Protein AF-A0A7W9L581-F1 (afdb_monomer)

Radius of gyration: 14.39 Å; Cα contacts (8 Å, |Δi|>4): 176; chains: 1; bounding box: 37×29×39 Å

InterPro domains:
  IPR046032 Protein of unknown function DUF5990 [PF19452] (3-108)

Foldseek 3Di:
DDDDDDDDDPDDDDDDDDWDQDPVGDTHDDQWDDDPDDWIWGKDFDAVRSVNVPDPDGFIETETPVLADPVVSVVVVVVWDKDFAWDQADPVRHGDHDYTDTPDRIDTD

Sequence (109 aa):
MPVEPRIAAEGLISFDAPVTLSEDGRLTGPFVRREGATRRFVYIAIGTSAGQHASEWSRRAKIDVHDIPADLLAQARQGEVLEVVLPGRAKDGSPACATVRPIRAWRAI

Secondary structure (DSSP, 8-state):
--SS-----SS--------EE-TTS-EESTTEEEETTTEEEEEEEEEGGGT-TT-S-EEEEEEEGGGS-HHHHHHHHTTPPEE----SB-TTSSBP-EEPPPSS--EE-

Organism: Brevundimonas vesicularis (NCBI:txid41276)

Structure (mmCIF, N/CA/C/O backbone):
data_AF-A0A7W9L581-F1
#
_entry.id   AF-A0A7W9L581-F1
#
loop_
_atom_site.group_PDB
_atom_site.id
_atom_site.type_symbol
_atom_site.label_atom_id
_atom_site.label_alt_id
_atom_site.label_comp_id
_atom_site.label_asym_id
_atom_site.label_entity_id
_atom_site.label_seq_id
_atom_site.pdbx_PDB_ins_code
_atom_site.Cartn_x
_atom_site.Cartn_y
_atom_site.Cartn_z
_atom_site.occupancy
_atom_site.B_iso_or_equiv
_atom_site.auth_seq_id
_atom_site.auth_comp_id
_atom_site.auth_asym_id
_atom_site.auth_atom_id
_atom_site.pdbx_PDB_model_num
ATOM 1 N N . MET A 1 1 ? 15.493 -0.725 4.581 1.00 59.66 1 MET A N 1
ATOM 2 C CA . MET A 1 1 ? 15.295 -1.975 3.820 1.00 59.66 1 MET A CA 1
ATOM 3 C C . MET A 1 1 ? 13.815 -2.109 3.494 1.00 59.66 1 MET A C 1
ATOM 5 O O . MET A 1 1 ? 13.012 -1.705 4.333 1.00 59.66 1 MET A O 1
ATOM 9 N N . PRO A 1 2 ? 13.453 -2.580 2.293 1.00 71.56 2 PRO A N 1
ATOM 10 C CA . PRO A 1 2 ? 12.073 -2.926 1.973 1.00 71.56 2 PRO A CA 1
ATOM 11 C C . PRO A 1 2 ? 11.613 -4.063 2.887 1.00 71.56 2 PRO A C 1
ATOM 13 O O . PRO A 1 2 ? 12.384 -4.974 3.187 1.00 71.56 2 PRO A O 1
ATOM 16 N N . VAL A 1 3 ? 10.377 -3.966 3.361 1.00 77.94 3 VAL A N 1
ATOM 17 C CA . VAL A 1 3 ? 9.740 -5.022 4.146 1.00 77.94 3 VAL A CA 1
ATOM 18 C C . VAL A 1 3 ? 9.101 -5.969 3.136 1.00 77.94 3 VAL A C 1
ATOM 20 O O . VAL A 1 3 ? 8.353 -5.507 2.280 1.00 77.94 3 VAL A O 1
ATOM 23 N N . GLU A 1 4 ? 9.463 -7.251 3.191 1.00 83.75 4 GLU A N 1
ATOM 24 C CA . GLU A 1 4 ? 8.887 -8.318 2.355 1.00 83.75 4 GLU A CA 1
ATOM 25 C C . GLU A 1 4 ? 8.953 -8.075 0.829 1.00 83.75 4 GLU A C 1
ATOM 27 O O . GLU A 1 4 ? 7.926 -7.917 0.166 1.00 83.75 4 GLU A O 1
ATOM 32 N N . PRO A 1 5 ? 10.157 -8.063 0.221 1.00 87.62 5 PRO A N 1
ATOM 33 C CA . PRO A 1 5 ? 10.274 -7.942 -1.227 1.00 87.62 5 PRO A CA 1
ATOM 34 C C . PRO A 1 5 ? 9.621 -9.135 -1.945 1.00 87.62 5 PRO A C 1
ATOM 36 O O . PRO A 1 5 ? 9.748 -10.293 -1.539 1.00 87.62 5 PRO A O 1
ATOM 39 N N . ARG A 1 6 ? 8.947 -8.839 -3.056 1.00 91.00 6 ARG A N 1
ATOM 40 C CA . ARG A 1 6 ? 8.329 -9.810 -3.966 1.00 91.00 6 ARG A CA 1
ATOM 41 C C . ARG A 1 6 ? 8.713 -9.449 -5.402 1.00 91.00 6 ARG A C 1
ATOM 43 O O . ARG A 1 6 ? 8.847 -8.269 -5.724 1.00 91.00 6 ARG A O 1
ATOM 50 N N . ILE A 1 7 ? 8.876 -10.454 -6.260 1.00 88.62 7 ILE A N 1
ATOM 51 C CA . ILE A 1 7 ? 9.144 -10.276 -7.694 1.00 88.62 7 ILE A CA 1
ATOM 52 C C . ILE A 1 7 ? 7.874 -10.649 -8.456 1.00 88.62 7 ILE A C 1
ATOM 54 O O . ILE A 1 7 ? 7.332 -11.734 -8.257 1.00 88.62 7 ILE A O 1
ATOM 58 N N . ALA A 1 8 ? 7.390 -9.741 -9.303 1.00 84.12 8 ALA A N 1
ATOM 59 C CA . ALA A 1 8 ? 6.234 -10.003 -10.152 1.00 84.12 8 ALA A CA 1
ATOM 60 C C . ALA A 1 8 ? 6.600 -10.968 -11.293 1.00 84.12 8 ALA A C 1
ATOM 62 O O . ALA A 1 8 ? 7.673 -10.853 -11.885 1.00 84.12 8 ALA A O 1
ATOM 63 N N . ALA A 1 9 ? 5.684 -11.881 -11.613 1.00 82.62 9 ALA A N 1
ATOM 64 C CA . ALA A 1 9 ? 5.713 -12.715 -12.816 1.00 82.62 9 ALA A CA 1
ATOM 65 C C . ALA A 1 9 ? 4.575 -12.281 -13.768 1.00 82.62 9 ALA A C 1
ATOM 67 O O . ALA A 1 9 ? 4.073 -11.163 -13.659 1.00 82.62 9 ALA A O 1
ATOM 68 N N . GLU A 1 1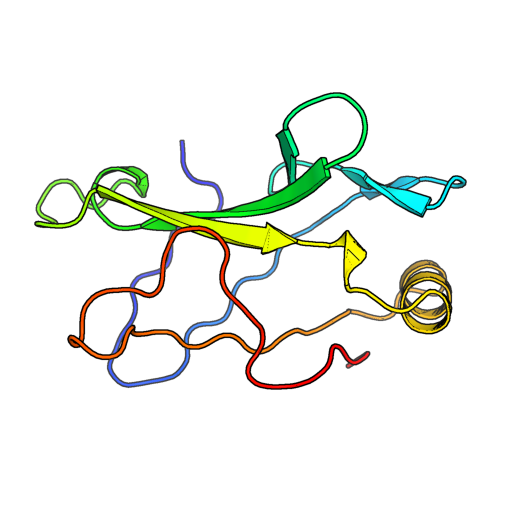0 ? 4.132 -13.151 -14.682 1.00 82.06 10 GLU A N 1
ATOM 69 C CA . GLU A 1 10 ? 2.985 -12.870 -15.572 1.00 82.06 10 GLU A CA 1
ATOM 70 C C . GLU A 1 10 ? 1.627 -12.820 -14.836 1.00 82.06 10 GLU A C 1
ATOM 72 O O . GLU A 1 10 ? 0.636 -12.341 -15.382 1.00 82.06 10 GLU A O 1
ATOM 77 N N . GLY A 1 11 ? 1.568 -13.314 -13.594 1.00 84.81 11 GLY A N 1
ATOM 78 C CA . GLY A 1 11 ? 0.355 -13.372 -12.774 1.00 84.81 11 GLY A CA 1
ATOM 79 C C . GLY A 1 11 ? 0.180 -12.209 -11.793 1.00 84.81 11 GLY A C 1
ATOM 80 O O . GLY A 1 11 ? 0.993 -11.287 -11.709 1.00 84.81 11 GLY A O 1
ATOM 81 N N . LEU A 1 12 ? -0.899 -12.282 -11.008 1.00 87.50 12 LEU A N 1
ATOM 82 C CA . LEU A 1 12 ? -1.132 -11.365 -9.892 1.00 87.50 12 LEU A CA 1
ATOM 83 C C . LEU A 1 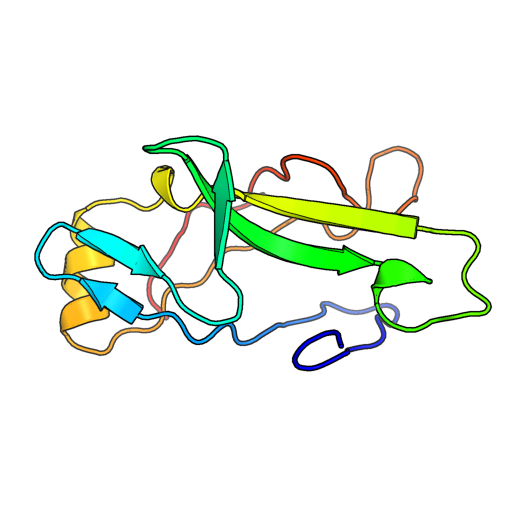12 ? -0.050 -11.527 -8.819 1.00 87.50 12 LEU A C 1
ATOM 85 O O . LEU A 1 12 ? 0.431 -12.628 -8.554 1.00 87.50 12 LEU A O 1
ATOM 89 N N . ILE A 1 13 ? 0.289 -10.412 -8.180 1.00 91.19 13 ILE A N 1
ATOM 90 C CA . ILE A 1 13 ? 1.171 -10.355 -7.020 1.00 91.19 13 ILE A CA 1
ATOM 91 C C . ILE A 1 13 ? 0.364 -9.847 -5.827 1.00 91.19 13 ILE A C 1
ATOM 93 O O . ILE A 1 13 ? -0.353 -8.852 -5.944 1.00 91.19 13 ILE A O 1
ATOM 97 N N . SER A 1 14 ? 0.493 -10.530 -4.694 1.00 90.81 14 SER A N 1
ATOM 98 C CA . SER A 1 14 ? -0.177 -10.166 -3.446 1.00 90.81 14 SER A CA 1
ATOM 99 C C . SER A 1 14 ? 0.850 -9.794 -2.386 1.00 90.81 14 SER A C 1
ATOM 101 O O . SER A 1 14 ? 1.949 -10.356 -2.335 1.00 90.81 14 SER A O 1
ATOM 103 N N . PHE A 1 15 ? 0.474 -8.840 -1.543 1.00 91.94 15 PHE A N 1
ATOM 104 C CA . PHE A 1 15 ? 1.267 -8.380 -0.414 1.00 91.94 15 PHE A CA 1
ATOM 105 C C . PHE A 1 15 ? 0.386 -8.395 0.823 1.00 91.94 15 PHE A C 1
ATOM 107 O O . PHE A 1 15 ? -0.683 -7.785 0.811 1.00 91.94 15 PHE A O 1
ATOM 114 N N . ASP A 1 16 ? 0.881 -9.014 1.887 1.00 92.38 16 ASP A N 1
ATOM 115 C CA . ASP A 1 16 ? 0.313 -8.819 3.208 1.00 92.38 16 ASP A CA 1
ATOM 116 C C . ASP A 1 16 ? 0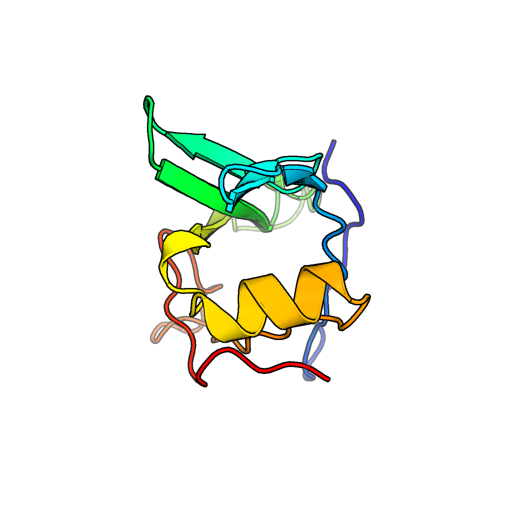.968 -7.577 3.805 1.00 92.38 16 ASP A C 1
ATOM 118 O O . ASP A 1 16 ? 2.191 -7.437 3.827 1.00 92.38 16 ASP A O 1
ATOM 122 N N . ALA A 1 17 ? 0.149 -6.633 4.255 1.00 93.19 17 ALA A N 1
ATOM 123 C CA . ALA A 1 17 ? 0.624 -5.401 4.865 1.00 93.19 17 ALA A CA 1
ATOM 124 C C . ALA A 1 17 ? 0.055 -5.281 6.282 1.00 93.19 17 ALA A C 1
ATOM 126 O O . ALA A 1 17 ? -0.940 -4.583 6.477 1.00 93.19 17 ALA A O 1
ATOM 127 N N . PRO A 1 18 ? 0.670 -5.938 7.283 1.00 92.75 18 PRO A N 1
ATOM 128 C CA . PRO A 1 18 ? 0.319 -5.733 8.679 1.00 92.75 18 PRO A CA 1
ATOM 129 C C . PRO A 1 18 ? 0.321 -4.247 9.057 1.00 92.75 18 PRO A C 1
ATOM 131 O O . PRO A 1 18 ? 1.329 -3.540 8.928 1.00 92.75 18 PRO A O 1
ATOM 134 N N . VAL A 1 19 ? -0.821 -3.775 9.552 1.00 93.31 19 VAL A N 1
ATOM 135 C CA . VAL A 1 19 ? -1.019 -2.407 10.035 1.00 93.31 19 VAL A CA 1
ATOM 136 C C . VAL A 1 19 ? -1.565 -2.420 11.454 1.00 93.31 19 VAL A C 1
ATOM 138 O O . VAL A 1 19 ? -2.202 -3.371 11.894 1.00 93.31 19 VAL A O 1
ATOM 141 N N . THR A 1 20 ? -1.340 -1.327 12.169 1.00 95.25 20 THR A N 1
ATOM 142 C CA . THR A 1 20 ? -1.980 -1.062 13.455 1.00 95.25 20 THR A CA 1
ATOM 143 C C . THR A 1 20 ? -3.098 -0.056 13.239 1.00 95.25 20 THR A C 1
ATOM 145 O O . THR A 1 20 ? -2.835 1.053 12.769 1.00 95.25 20 THR A O 1
ATOM 148 N N . LEU A 1 21 ? -4.323 -0.433 13.599 1.00 95.50 21 LEU A N 1
ATOM 149 C CA . LEU A 1 21 ? -5.493 0.440 13.615 1.00 95.50 21 LEU A CA 1
ATOM 150 C C . LEU A 1 21 ? -5.721 0.948 15.043 1.00 95.50 21 LEU A C 1
ATOM 152 O O . LEU A 1 21 ? -6.028 0.162 15.935 1.00 95.50 21 LEU A O 1
ATOM 156 N N . SER A 1 22 ? -5.552 2.250 15.272 1.00 92.69 22 SER A N 1
ATOM 157 C CA . SER A 1 22 ? -5.814 2.861 16.580 1.00 92.69 22 SER A CA 1
ATOM 158 C C . SER A 1 22 ? -7.311 3.051 16.846 1.00 92.69 22 SER A C 1
ATOM 160 O O . SER A 1 22 ? -8.150 2.993 15.940 1.00 92.69 22 SER A O 1
ATOM 162 N N . GLU A 1 23 ? -7.664 3.310 18.106 1.00 89.50 23 GLU A N 1
ATOM 163 C CA . GLU A 1 23 ? -9.048 3.573 18.525 1.00 89.50 23 GLU A CA 1
ATOM 164 C C . GLU A 1 23 ? -9.679 4.736 17.746 1.00 89.50 23 GLU A C 1
ATOM 166 O O . GLU A 1 23 ? -10.810 4.622 17.284 1.00 89.50 23 GLU A O 1
ATOM 171 N N . ASP A 1 24 ? -8.908 5.793 17.470 1.00 89.06 24 ASP A N 1
ATOM 172 C CA . ASP A 1 24 ? -9.329 6.958 16.678 1.00 89.06 24 ASP A CA 1
ATOM 173 C C . ASP A 1 24 ? -9.356 6.719 15.151 1.00 89.06 24 ASP A C 1
ATOM 175 O O . ASP A 1 24 ? -9.566 7.649 14.374 1.00 89.06 24 ASP A O 1
ATOM 179 N N . GLY A 1 25 ? -9.151 5.478 14.697 1.00 88.94 25 GLY A N 1
ATOM 180 C CA . GLY A 1 25 ? -9.287 5.083 13.292 1.00 88.94 25 GLY A CA 1
ATOM 181 C C . GLY A 1 25 ? -8.052 5.318 12.428 1.00 88.94 25 GLY A C 1
ATOM 182 O O . GLY A 1 25 ? -8.106 5.116 11.216 1.00 88.94 25 GLY A O 1
ATOM 183 N N . ARG A 1 26 ? -6.917 5.721 13.008 1.00 93.50 26 ARG A N 1
ATOM 184 C CA . ARG A 1 26 ? -5.688 5.920 12.235 1.00 93.50 26 ARG A CA 1
ATOM 185 C C . ARG A 1 26 ? -4.958 4.603 11.997 1.00 93.50 26 ARG A C 1
ATOM 187 O O . ARG A 1 26 ? -4.652 3.858 12.924 1.00 93.50 26 ARG A O 1
ATOM 194 N N . LEU A 1 27 ? -4.560 4.385 10.747 1.00 95.69 27 LEU A N 1
ATOM 195 C CA . LEU A 1 27 ? -3.663 3.294 10.387 1.00 95.69 27 LEU A CA 1
ATOM 196 C C . LEU A 1 27 ? -2.202 3.736 10.539 1.00 95.69 27 LEU A C 1
ATOM 198 O O . LEU A 1 27 ? -1.802 4.825 10.109 1.00 95.69 27 LEU A O 1
ATOM 202 N N . THR A 1 28 ? -1.397 2.875 11.151 1.00 95.00 28 THR A N 1
ATOM 203 C CA . THR A 1 28 ? 0.052 3.025 11.339 1.00 95.00 28 THR A CA 1
ATOM 204 C C . THR A 1 28 ? 0.751 1.676 11.142 1.00 95.00 28 THR A C 1
ATOM 206 O O . THR A 1 28 ? 0.112 0.693 10.779 1.00 95.00 28 THR A O 1
ATOM 209 N N . GLY A 1 29 ? 2.069 1.625 11.330 1.00 93.19 29 GLY A N 1
ATOM 210 C CA . GLY A 1 29 ? 2.849 0.393 11.215 1.00 93.19 29 GLY A CA 1
ATOM 211 C C . GLY A 1 29 ? 3.908 0.446 10.111 1.00 93.19 29 GLY A C 1
ATOM 212 O O . GLY A 1 29 ? 4.113 1.492 9.485 1.00 93.19 29 GLY A O 1
ATOM 213 N N . PRO A 1 30 ? 4.613 -0.671 9.873 1.00 91.75 30 PRO A N 1
ATOM 214 C CA . PRO A 1 30 ? 5.827 -0.693 9.056 1.00 91.75 30 PRO A CA 1
ATOM 215 C C . PRO A 1 30 ? 5.583 -0.362 7.577 1.00 91.75 30 PRO A C 1
ATOM 217 O O . PRO A 1 30 ? 6.451 0.244 6.938 1.00 91.75 30 PRO A O 1
ATOM 220 N N . PHE A 1 31 ? 4.397 -0.678 7.051 1.00 93.75 31 PHE A N 1
ATOM 221 C CA . PHE A 1 31 ? 4.003 -0.412 5.662 1.00 93.75 31 PHE A CA 1
ATOM 222 C C . PHE A 1 31 ? 3.347 0.958 5.462 1.00 93.75 31 PHE A C 1
ATOM 224 O O . PHE A 1 31 ? 3.235 1.431 4.330 1.00 93.75 31 PHE A O 1
ATOM 231 N N . VAL A 1 32 ? 2.942 1.627 6.544 1.00 95.62 32 VAL A N 1
ATOM 232 C CA . VAL A 1 32 ? 2.248 2.914 6.468 1.00 95.62 32 VAL A CA 1
ATOM 233 C C . VAL A 1 32 ? 3.258 4.057 6.498 1.00 95.62 32 VAL A C 1
ATOM 235 O O . VAL A 1 32 ? 4.195 4.094 7.300 1.00 95.62 32 VAL A O 1
ATOM 238 N N . ARG A 1 33 ? 3.077 5.032 5.610 1.00 95.69 33 ARG A N 1
ATOM 239 C CA . ARG A 1 33 ? 3.805 6.305 5.617 1.00 95.69 33 ARG A CA 1
ATOM 240 C C . ARG A 1 33 ? 2.841 7.465 5.816 1.00 95.69 33 ARG A C 1
ATOM 242 O O . ARG A 1 33 ? 1.629 7.329 5.663 1.00 95.69 33 ARG A O 1
ATOM 249 N N . ARG A 1 34 ? 3.404 8.611 6.202 1.00 96.25 34 ARG A N 1
ATOM 250 C CA . ARG A 1 34 ? 2.675 9.861 6.432 1.00 96.25 34 ARG A CA 1
ATOM 251 C C . ARG A 1 34 ? 3.170 10.957 5.498 1.00 96.25 34 ARG A C 1
ATOM 253 O O . ARG A 1 34 ? 4.371 11.065 5.266 1.00 96.25 34 ARG A O 1
ATOM 260 N N . GLU A 1 35 ? 2.250 11.792 5.036 1.00 95.31 35 GLU A N 1
ATOM 261 C CA . GLU A 1 35 ? 2.544 13.108 4.459 1.00 95.31 35 GLU A CA 1
ATOM 262 C C . GLU A 1 35 ? 1.736 14.146 5.241 1.00 95.31 35 GLU A C 1
ATOM 264 O O . GLU A 1 35 ? 0.509 14.091 5.287 1.00 95.31 35 GLU A O 1
ATOM 269 N N . GLY A 1 36 ? 2.427 15.066 5.916 1.00 94.62 36 GLY A N 1
ATOM 270 C CA . GLY A 1 36 ? 1.783 16.008 6.830 1.00 94.62 36 GLY A CA 1
ATOM 271 C C . GLY A 1 36 ? 1.103 15.333 8.031 1.00 94.62 36 GLY A C 1
ATOM 272 O O . GLY A 1 36 ? 1.439 14.213 8.431 1.00 94.62 36 GLY A O 1
ATOM 273 N N . ALA A 1 37 ? 0.150 16.045 8.636 1.00 92.12 37 ALA A N 1
ATOM 274 C CA . ALA A 1 37 ? -0.519 15.609 9.861 1.00 92.12 37 ALA A CA 1
ATOM 275 C C . ALA A 1 37 ? -1.525 14.468 9.621 1.00 92.12 37 ALA A C 1
ATOM 277 O O . ALA A 1 37 ? -1.576 13.517 10.407 1.00 92.12 37 ALA A O 1
ATOM 278 N N . THR A 1 38 ? -2.270 14.507 8.512 1.00 92.81 38 THR A N 1
ATOM 279 C CA . THR A 1 38 ? -3.460 13.666 8.280 1.00 92.81 38 THR A CA 1
ATOM 280 C C . THR A 1 38 ? -3.238 12.541 7.272 1.00 92.81 38 THR A C 1
ATOM 282 O O . THR A 1 38 ? -3.620 11.403 7.539 1.00 92.81 38 THR A O 1
ATOM 285 N N . ARG A 1 39 ? -2.567 12.798 6.142 1.00 96.62 39 ARG A N 1
ATOM 286 C CA . ARG A 1 39 ? -2.465 11.810 5.060 1.00 96.62 39 ARG A CA 1
ATOM 287 C C . ARG A 1 39 ? -1.667 10.587 5.503 1.00 96.62 39 ARG A C 1
ATOM 289 O O . ARG A 1 39 ? -0.568 10.713 6.052 1.00 96.62 39 ARG A O 1
ATOM 296 N N . ARG A 1 40 ? -2.233 9.405 5.268 1.00 97.50 40 ARG A N 1
ATOM 297 C CA . ARG A 1 40 ? -1.636 8.093 5.529 1.00 97.50 40 ARG A CA 1
ATOM 298 C C . ARG A 1 40 ? -1.871 7.214 4.320 1.00 97.50 40 ARG A C 1
ATOM 300 O O . ARG A 1 40 ? -2.916 7.311 3.684 1.00 97.50 40 ARG A O 1
ATOM 307 N N . PHE A 1 41 ? -0.886 6.392 4.009 1.00 97.44 41 PHE A N 1
ATOM 308 C CA . PHE A 1 41 ? -0.944 5.505 2.862 1.00 97.44 41 PHE A CA 1
ATOM 309 C C . PHE A 1 41 ? -0.022 4.314 3.065 1.00 97.44 41 PHE A C 1
ATOM 311 O O . PHE A 1 41 ? 1.040 4.444 3.683 1.00 97.44 41 PHE A O 1
ATOM 318 N N . VAL A 1 42 ? -0.416 3.172 2.511 1.00 96.19 42 VAL A N 1
ATOM 319 C CA . VAL A 1 42 ? 0.490 2.036 2.342 1.00 96.19 42 VAL A CA 1
ATOM 320 C C . VAL A 1 42 ? 1.504 2.402 1.260 1.00 96.19 42 VAL A C 1
ATOM 322 O O . VAL A 1 42 ? 1.148 2.955 0.215 1.00 96.19 42 VAL A O 1
ATOM 325 N N . TYR A 1 43 ? 2.781 2.155 1.544 1.00 95.12 43 TYR A N 1
ATOM 326 C CA . TYR A 1 43 ? 3.904 2.495 0.678 1.00 95.12 43 TYR A CA 1
ATOM 327 C C . TYR A 1 43 ? 4.537 1.225 0.115 1.00 95.12 43 TYR A C 1
ATOM 329 O O . TYR A 1 43 ? 5.140 0.456 0.861 1.00 95.12 43 TYR A O 1
ATOM 337 N N . ILE A 1 44 ? 4.485 1.056 -1.205 1.00 94.62 44 ILE A N 1
ATOM 338 C CA . ILE A 1 44 ? 5.160 -0.040 -1.910 1.00 94.62 44 ILE A CA 1
ATOM 339 C C . ILE A 1 44 ? 6.303 0.554 -2.732 1.00 94.62 44 ILE A C 1
ATOM 341 O O . ILE A 1 44 ? 6.082 1.380 -3.620 1.00 94.62 44 ILE A O 1
ATOM 345 N N . ALA A 1 45 ? 7.536 0.159 -2.420 1.00 95.50 45 ALA A N 1
ATOM 346 C CA . ALA A 1 45 ? 8.703 0.504 -3.226 1.00 95.50 45 ALA A CA 1
ATOM 347 C C . ALA A 1 45 ? 8.779 -0.402 -4.463 1.00 95.50 45 ALA A C 1
ATOM 349 O O . ALA A 1 45 ? 8.392 -1.565 -4.397 1.00 95.50 45 ALA A O 1
ATOM 350 N N . ILE A 1 46 ? 9.299 0.114 -5.580 1.00 95.06 46 ILE A N 1
ATOM 351 C CA . ILE A 1 46 ? 9.396 -0.618 -6.851 1.00 95.06 46 ILE A CA 1
ATOM 352 C C . ILE A 1 46 ? 10.794 -0.433 -7.454 1.00 95.06 46 ILE A C 1
ATOM 354 O O . ILE A 1 46 ? 11.330 0.682 -7.469 1.00 95.06 46 ILE A O 1
ATOM 358 N N . GLY A 1 47 ? 11.356 -1.525 -7.980 1.00 95.44 47 GLY A N 1
ATOM 359 C CA . GLY A 1 47 ? 12.647 -1.549 -8.667 1.00 95.44 47 GLY A CA 1
ATOM 360 C C . GLY A 1 47 ? 13.823 -1.354 -7.710 1.00 95.44 47 GLY A C 1
ATOM 361 O O . GLY A 1 47 ? 13.890 -2.003 -6.665 1.00 95.44 47 GLY A O 1
ATOM 362 N N . THR A 1 48 ? 14.748 -0.448 -8.023 1.00 95.88 48 THR A N 1
ATOM 363 C CA . THR A 1 48 ? 15.955 -0.212 -7.206 1.00 95.88 48 THR A CA 1
ATOM 364 C C . THR A 1 48 ? 15.623 0.204 -5.772 1.00 95.88 48 THR A C 1
ATOM 366 O O . THR A 1 48 ? 16.251 -0.272 -4.829 1.00 95.88 48 THR A O 1
ATOM 369 N N . SER A 1 49 ? 14.562 0.999 -5.581 1.00 92.94 49 SER A N 1
ATOM 370 C CA . SER A 1 49 ? 14.040 1.371 -4.255 1.00 92.94 49 SER A CA 1
ATOM 371 C C . SER A 1 49 ? 13.507 0.172 -3.450 1.00 92.94 49 SER A C 1
ATOM 373 O O . SER A 1 49 ? 13.404 0.252 -2.226 1.00 92.94 49 SER A O 1
ATOM 375 N N . ALA A 1 50 ? 13.171 -0.933 -4.121 1.00 93.69 50 ALA A N 1
ATOM 376 C CA . ALA A 1 50 ? 12.768 -2.206 -3.522 1.00 93.69 50 ALA A CA 1
ATOM 377 C C . ALA A 1 50 ? 13.928 -3.213 -3.399 1.00 93.69 50 ALA A C 1
ATOM 379 O O . ALA A 1 50 ? 13.697 -4.372 -3.068 1.00 93.69 50 ALA A O 1
ATOM 380 N N . GLY A 1 51 ? 15.172 -2.795 -3.657 1.00 92.75 51 GLY A N 1
ATOM 381 C CA . GLY A 1 51 ? 16.353 -3.663 -3.611 1.00 92.75 51 GLY A CA 1
ATOM 382 C C . GLY A 1 51 ? 16.647 -4.412 -4.915 1.00 92.75 51 GLY A C 1
ATOM 383 O O . GLY A 1 51 ? 17.632 -5.141 -4.985 1.00 92.75 51 GLY A O 1
ATOM 384 N N . GLN A 1 52 ? 15.858 -4.216 -5.979 1.00 93.25 52 GLN A N 1
ATOM 385 C CA . GLN A 1 52 ? 16.166 -4.762 -7.304 1.00 93.25 52 GLN A CA 1
ATOM 386 C C . GLN A 1 52 ? 17.170 -3.845 -8.018 1.00 93.25 52 GLN A C 1
ATOM 388 O O . GLN A 1 52 ? 16.802 -3.049 -8.878 1.00 93.25 52 GLN A O 1
ATOM 393 N N . HIS A 1 53 ? 18.446 -3.926 -7.637 1.00 92.44 53 HIS A N 1
ATOM 394 C CA . HIS A 1 53 ? 19.490 -2.988 -8.076 1.00 92.44 53 HIS A CA 1
ATOM 395 C C . HIS A 1 53 ? 19.692 -2.901 -9.597 1.00 92.44 53 HIS A C 1
ATOM 397 O O . HIS A 1 53 ? 20.072 -1.845 -10.088 1.00 92.44 53 HIS A O 1
ATOM 403 N N . ALA A 1 54 ? 19.405 -3.974 -10.339 1.00 94.50 54 ALA A N 1
ATOM 404 C CA . ALA A 1 54 ? 19.494 -3.998 -11.802 1.00 94.50 54 ALA A CA 1
ATOM 405 C C . ALA A 1 54 ? 18.238 -3.452 -12.514 1.00 94.50 54 ALA A C 1
ATOM 407 O O . ALA A 1 54 ? 18.175 -3.464 -13.739 1.00 94.50 54 ALA A O 1
ATOM 408 N N . SER A 1 55 ? 17.212 -3.027 -11.770 1.00 94.31 55 SER A N 1
ATOM 409 C CA . SER A 1 55 ? 15.983 -2.495 -12.358 1.00 94.31 55 SER A CA 1
ATOM 410 C C . SER A 1 55 ? 16.225 -1.127 -12.991 1.00 94.31 55 SER A C 1
ATOM 412 O O . SER A 1 55 ? 16.832 -0.249 -12.384 1.00 94.31 55 SER A O 1
ATOM 414 N N . GLU A 1 56 ? 15.651 -0.909 -14.169 1.00 95.62 56 GLU A N 1
ATOM 415 C CA . GLU A 1 56 ? 15.544 0.422 -14.777 1.00 95.62 56 GLU A CA 1
ATOM 416 C C . GLU A 1 56 ? 14.578 1.350 -14.012 1.00 95.62 56 GLU A C 1
ATOM 418 O O . GLU A 1 56 ? 14.566 2.565 -14.217 1.00 95.62 56 GLU A O 1
ATOM 423 N N . TRP A 1 57 ? 13.763 0.803 -13.102 1.00 95.56 57 TRP A N 1
ATOM 424 C CA . TRP A 1 57 ? 12.781 1.568 -12.346 1.00 95.56 57 TRP A CA 1
ATOM 425 C C . TRP A 1 57 ? 13.283 1.922 -10.945 1.00 95.56 57 TRP A C 1
ATOM 427 O O . TRP A 1 57 ? 13.849 1.107 -10.220 1.00 95.56 57 TRP A O 1
ATOM 437 N N . SER A 1 58 ? 12.985 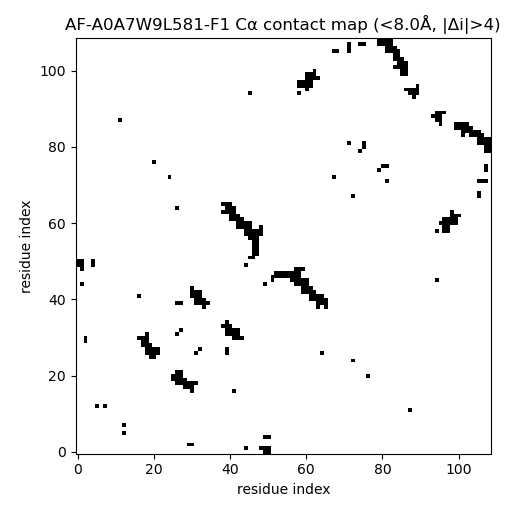3.147 -10.517 1.00 95.81 58 SER A N 1
ATOM 438 C CA . SER A 1 58 ? 13.030 3.565 -9.113 1.00 95.81 58 SER A CA 1
ATOM 439 C C . SER A 1 58 ? 11.741 4.310 -8.797 1.00 95.81 58 SER A C 1
ATOM 441 O O . SER A 1 58 ? 11.621 5.516 -9.009 1.00 95.81 58 SER A O 1
ATOM 443 N N . ARG A 1 59 ? 10.709 3.559 -8.402 1.00 95.69 59 ARG A N 1
ATOM 444 C CA . ARG A 1 59 ? 9.335 4.065 -8.279 1.00 95.69 59 ARG A CA 1
ATOM 445 C C . ARG A 1 59 ? 8.712 3.673 -6.942 1.00 95.69 59 ARG A C 1
ATOM 447 O O . ARG A 1 59 ? 9.289 2.935 -6.145 1.00 95.69 59 ARG A O 1
ATOM 454 N N . ARG A 1 60 ? 7.522 4.215 -6.688 1.00 95.94 60 ARG A N 1
ATOM 455 C CA . ARG A 1 60 ? 6.730 3.965 -5.481 1.00 95.94 60 ARG A CA 1
ATOM 456 C C . ARG A 1 60 ? 5.243 4.048 -5.777 1.00 95.94 60 ARG A C 1
ATOM 458 O O . ARG A 1 60 ? 4.829 4.987 -6.459 1.00 95.94 60 ARG A O 1
ATOM 465 N N . ALA A 1 61 ? 4.469 3.121 -5.234 1.00 96.25 61 ALA A N 1
ATOM 466 C CA . ALA A 1 61 ? 3.017 3.196 -5.183 1.00 96.25 61 ALA A CA 1
ATOM 467 C C . ALA A 1 61 ? 2.573 3.621 -3.776 1.00 96.25 61 ALA A C 1
ATOM 469 O O . ALA A 1 61 ? 3.092 3.134 -2.769 1.00 96.25 61 ALA A O 1
ATOM 470 N N . LYS A 1 62 ? 1.631 4.560 -3.727 1.00 97.06 62 LYS A N 1
ATOM 471 C CA . LYS A 1 62 ? 0.970 5.063 -2.526 1.00 97.06 62 LYS A CA 1
ATOM 472 C C . LYS A 1 62 ? -0.501 4.684 -2.614 1.00 97.06 62 LYS A C 1
ATOM 474 O O . LYS A 1 62 ? -1.180 5.102 -3.552 1.00 97.06 62 LYS A O 1
ATOM 479 N N . ILE A 1 63 ? -0.967 3.907 -1.648 1.00 96.62 63 ILE A N 1
ATOM 480 C CA . ILE A 1 63 ? -2.362 3.493 -1.543 1.00 96.62 63 ILE A CA 1
ATOM 481 C C . ILE A 1 63 ? -2.948 4.257 -0.367 1.00 96.62 63 ILE A C 1
ATOM 483 O O . ILE A 1 63 ? -2.607 3.973 0.783 1.00 96.62 63 ILE A O 1
ATOM 487 N N . ASP A 1 64 ? -3.766 5.267 -0.650 1.00 96.12 64 ASP A N 1
ATOM 488 C CA . ASP A 1 64 ? -4.392 6.068 0.396 1.00 96.12 64 ASP A CA 1
ATOM 489 C C . ASP A 1 64 ? -5.396 5.205 1.175 1.00 96.12 64 ASP A C 1
ATOM 491 O O . ASP A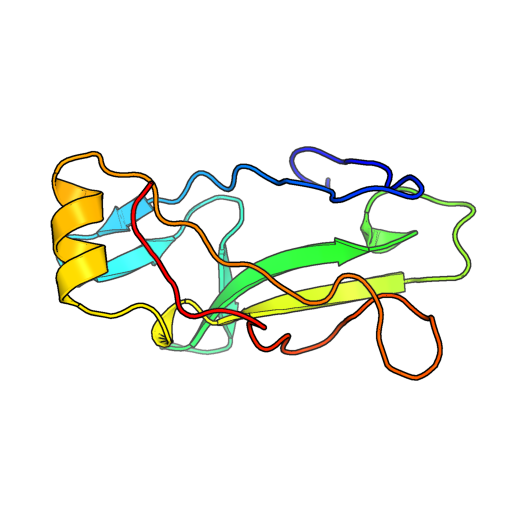 1 64 ? -6.332 4.640 0.616 1.00 96.12 64 ASP A O 1
ATOM 495 N N . VAL A 1 65 ? -5.185 5.097 2.488 1.00 95.75 65 VAL A N 1
ATOM 496 C CA . VAL A 1 65 ? -6.042 4.292 3.381 1.00 95.75 65 VAL A CA 1
ATOM 497 C C . VAL A 1 65 ? -7.280 5.053 3.853 1.00 95.75 65 VAL A C 1
ATOM 499 O O . VAL A 1 65 ? -8.149 4.493 4.507 1.00 95.75 65 VAL A O 1
ATOM 502 N N . HIS A 1 66 ? -7.360 6.340 3.517 1.00 94.12 66 HIS A N 1
ATOM 503 C CA . HIS A 1 66 ? -8.516 7.195 3.798 1.00 94.12 66 HIS A CA 1
ATOM 504 C C . HIS A 1 66 ? -9.720 6.865 2.910 1.00 94.12 66 HIS A C 1
ATOM 506 O O . HIS A 1 66 ? -10.831 7.268 3.229 1.00 94.12 66 HIS A O 1
ATOM 512 N N . ASP A 1 67 ? -9.502 6.107 1.833 1.00 91.44 67 AS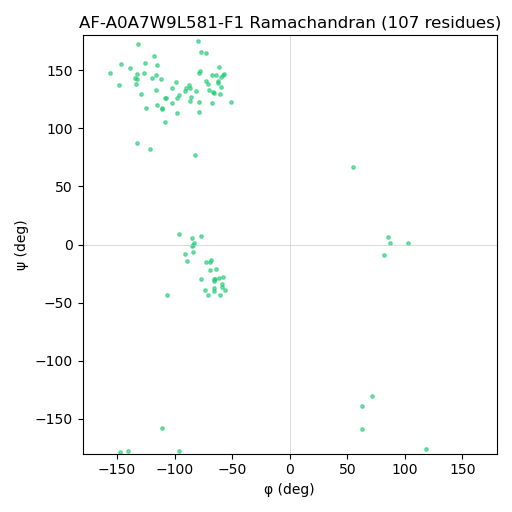P A N 1
ATOM 513 C CA . ASP A 1 67 ? -10.562 5.615 0.951 1.00 91.44 67 ASP A CA 1
ATOM 514 C C . ASP A 1 67 ? -11.219 4.323 1.503 1.00 91.44 67 ASP A C 1
ATOM 516 O O . ASP A 1 67 ? -12.100 3.764 0.851 1.00 91.44 67 ASP A O 1
ATOM 520 N N . ILE A 1 68 ? -10.792 3.824 2.678 1.00 95.75 68 ILE A N 1
ATOM 521 C CA . ILE A 1 68 ? -11.393 2.655 3.340 1.00 95.75 68 ILE A CA 1
ATOM 522 C C . ILE A 1 68 ? -12.694 3.081 4.046 1.00 95.75 68 ILE A C 1
ATOM 524 O O . ILE A 1 68 ? -12.655 3.947 4.925 1.00 95.75 68 ILE A O 1
ATOM 528 N N . PRO A 1 69 ? -13.8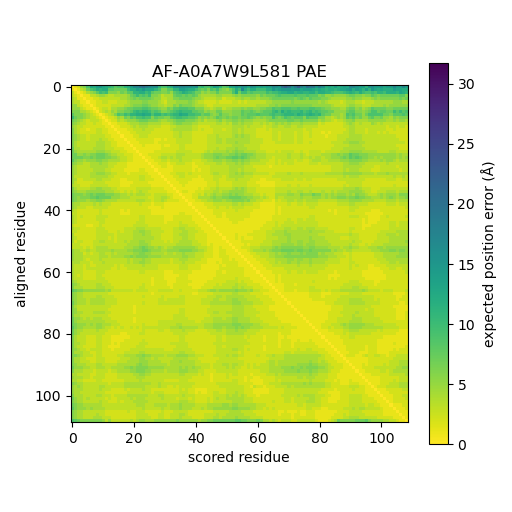40 2.460 3.718 1.00 95.06 69 PRO A N 1
ATOM 529 C CA . PRO A 1 69 ? -15.107 2.697 4.402 1.00 95.06 69 PRO A CA 1
ATOM 530 C C . PRO A 1 69 ? -15.062 2.412 5.915 1.00 95.06 69 PRO A C 1
ATOM 532 O O . PRO A 1 69 ? -14.378 1.500 6.383 1.00 95.06 69 PRO A O 1
ATOM 535 N N . ALA A 1 70 ? -15.815 3.186 6.702 1.00 94.56 70 ALA A N 1
ATOM 536 C CA . ALA A 1 70 ? -15.806 3.089 8.165 1.00 94.56 70 ALA A CA 1
ATOM 537 C C . ALA A 1 70 ? -16.354 1.750 8.700 1.00 94.56 70 ALA A C 1
ATOM 539 O O . ALA A 1 70 ? -15.889 1.265 9.731 1.00 94.56 70 ALA A O 1
ATOM 540 N N . ASP A 1 71 ? -17.308 1.142 7.999 1.00 96.12 71 ASP A N 1
ATOM 541 C CA . ASP A 1 71 ? -17.840 -0.195 8.280 1.00 96.12 71 ASP A CA 1
ATOM 542 C C . ASP A 1 71 ? -16.780 -1.285 8.069 1.00 96.12 71 ASP A C 1
ATOM 544 O O . ASP A 1 71 ? -16.639 -2.168 8.913 1.00 96.12 71 ASP A O 1
ATOM 548 N N . LEU A 1 72 ? -15.950 -1.168 7.028 1.00 97.12 72 LEU A N 1
ATOM 549 C CA . LEU A 1 72 ? -14.800 -2.057 6.840 1.00 97.12 72 LEU A CA 1
ATOM 550 C C . LEU A 1 72 ? -13.746 -1.872 7.940 1.00 97.12 72 LEU A C 1
ATOM 552 O O . LEU A 1 72 ? -13.184 -2.849 8.428 1.00 97.12 72 LEU A O 1
ATOM 556 N N . LEU A 1 73 ? -13.512 -0.644 8.414 1.00 96.31 73 LEU A N 1
ATOM 557 C CA . LEU A 1 73 ? -12.648 -0.421 9.583 1.00 96.31 73 LEU A CA 1
ATOM 558 C C . LEU A 1 73 ? -13.230 -1.023 10.872 1.00 96.31 73 LEU A C 1
ATOM 560 O O . LEU A 1 73 ? -12.469 -1.381 11.772 1.00 96.31 73 LEU A O 1
ATOM 564 N N . ALA A 1 74 ? -14.554 -1.119 11.001 1.00 95.44 74 ALA A N 1
ATOM 565 C CA . ALA A 1 74 ? -15.189 -1.807 12.122 1.00 95.44 74 ALA A CA 1
ATOM 566 C C . ALA A 1 74 ? -14.996 -3.329 12.024 1.00 95.44 74 ALA A C 1
ATOM 568 O O . ALA A 1 74 ? -14.621 -3.950 13.016 1.00 95.44 74 ALA A O 1
ATOM 569 N N . GLN A 1 75 ? -15.154 -3.907 10.831 1.00 96.50 75 GLN A N 1
ATOM 570 C CA . GLN A 1 75 ? -14.877 -5.324 10.564 1.00 96.50 75 GLN A CA 1
ATOM 571 C C . GLN A 1 75 ? -13.408 -5.678 10.826 1.00 96.50 75 GLN A C 1
ATOM 573 O O . GLN A 1 75 ? -13.117 -6.653 11.514 1.00 96.50 75 GLN A O 1
ATOM 578 N N . ALA A 1 76 ? -12.469 -4.830 10.399 1.00 95.81 76 ALA A N 1
ATOM 579 C CA . ALA A 1 76 ? -11.047 -5.031 10.674 1.00 95.81 76 ALA A CA 1
ATOM 580 C C . ALA A 1 76 ? -10.734 -5.097 12.180 1.00 95.81 76 ALA A C 1
ATOM 582 O O . ALA A 1 76 ? -9.876 -5.863 12.611 1.00 95.81 76 ALA A O 1
ATOM 583 N N . ARG A 1 77 ? -11.460 -4.337 13.016 1.00 94.75 77 ARG A N 1
ATOM 584 C CA . ARG A 1 77 ? -11.330 -4.426 14.484 1.00 94.75 77 ARG A CA 1
ATOM 585 C C . ARG A 1 77 ? -11.856 -5.737 15.060 1.00 94.75 77 ARG A C 1
ATOM 587 O O . ARG A 1 77 ? -11.449 -6.108 16.155 1.00 94.75 77 ARG A O 1
ATOM 594 N N . GLN A 1 78 ? -12.740 -6.424 14.344 1.00 95.25 78 GLN A N 1
ATOM 595 C CA . GLN A 1 78 ? -13.232 -7.754 14.703 1.00 95.25 78 GLN A CA 1
ATOM 596 C C . GLN A 1 78 ? -12.297 -8.875 14.222 1.00 95.25 78 GLN A C 1
ATOM 598 O O . GLN A 1 78 ? -12.544 -10.037 14.530 1.00 95.25 78 GLN A O 1
ATOM 603 N N . GLY A 1 79 ? -11.202 -8.530 13.533 1.00 93.69 79 GLY A N 1
ATOM 604 C CA . GLY A 1 79 ? -10.191 -9.473 13.056 1.00 93.69 79 GLY A CA 1
ATOM 605 C C . GLY A 1 79 ? -10.277 -9.795 11.564 1.00 93.69 79 GLY A C 1
ATOM 606 O O . GLY A 1 79 ? -9.456 -10.573 11.087 1.00 93.69 79 GLY A O 1
ATOM 607 N N . GLU A 1 80 ? -11.219 -9.193 10.832 1.00 96.81 80 GLU A N 1
ATOM 608 C CA . GLU A 1 80 ? -11.340 -9.372 9.381 1.00 96.81 80 GLU A CA 1
ATOM 609 C C . GLU A 1 80 ? -10.149 -8.756 8.634 1.00 96.81 80 GLU A C 1
ATOM 611 O O . GLU A 1 80 ? -9.615 -7.705 9.012 1.00 96.81 80 GLU A O 1
ATOM 616 N N . VAL A 1 81 ? -9.754 -9.381 7.525 1.00 96.94 81 VAL A N 1
ATOM 617 C CA . VAL A 1 81 ? -8.700 -8.856 6.652 1.00 96.94 81 VAL A CA 1
ATOM 618 C C . VAL A 1 81 ? -9.330 -7.980 5.580 1.00 96.94 81 VAL A C 1
ATOM 620 O O . VAL A 1 81 ? -10.289 -8.373 4.925 1.00 96.94 81 VAL A O 1
ATOM 623 N N . LEU A 1 82 ? -8.774 -6.785 5.368 1.00 97.38 82 LEU A N 1
ATOM 624 C CA . LEU A 1 82 ? -9.218 -5.894 4.298 1.00 97.38 82 LEU A CA 1
ATOM 625 C C . LEU A 1 82 ? -8.344 -6.056 3.057 1.00 97.38 82 LEU A C 1
ATOM 627 O O . LEU A 1 82 ? -7.122 -5.928 3.120 1.00 97.38 82 LEU A O 1
ATOM 631 N N . GLU A 1 83 ? -8.987 -6.258 1.913 1.00 97.31 83 GLU A N 1
ATOM 632 C CA . GLU A 1 83 ? -8.346 -6.400 0.612 1.00 97.31 83 GLU A CA 1
ATOM 633 C C . GLU A 1 83 ? -8.661 -5.202 -0.291 1.00 97.31 83 GLU A C 1
ATOM 635 O O . GLU A 1 83 ? -9.791 -4.703 -0.345 1.00 97.31 83 GLU A O 1
ATOM 640 N N . VAL A 1 84 ? -7.660 -4.787 -1.069 1.00 96.62 84 VAL A N 1
ATOM 641 C CA . VAL A 1 84 ? -7.821 -3.882 -2.207 1.00 96.62 84 VAL A CA 1
ATOM 642 C C . VAL A 1 84 ? -7.084 -4.423 -3.423 1.00 96.62 84 VAL A C 1
ATOM 644 O O . VAL A 1 84 ? -5.975 -4.943 -3.314 1.00 96.62 84 VAL A O 1
ATOM 647 N N . VAL A 1 85 ? -7.680 -4.253 -4.604 1.00 95.94 85 VAL A N 1
A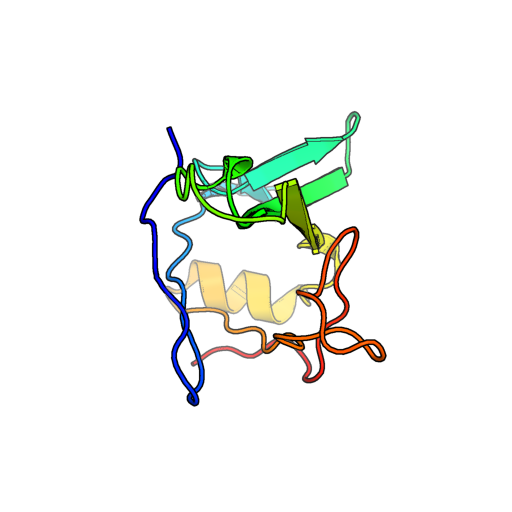TOM 648 C CA . VAL A 1 85 ? -7.061 -4.650 -5.873 1.00 95.94 85 VAL A CA 1
ATOM 649 C C . VAL A 1 85 ? -6.640 -3.408 -6.648 1.00 95.94 85 VAL A C 1
ATOM 651 O O . VAL A 1 85 ? -7.445 -2.511 -6.906 1.00 95.94 85 VAL A O 1
ATOM 654 N N . LEU A 1 86 ? -5.370 -3.371 -7.040 1.00 95.12 86 LEU A N 1
ATOM 655 C CA . LEU A 1 86 ? -4.725 -2.247 -7.715 1.00 95.12 86 LEU A CA 1
ATOM 656 C C . LEU A 1 86 ? -4.297 -2.661 -9.130 1.00 95.12 86 LEU A C 1
ATOM 658 O O . LEU A 1 86 ? -4.036 -3.841 -9.373 1.00 95.12 86 LEU A O 1
ATOM 662 N N . PRO A 1 87 ? -4.168 -1.713 -10.071 1.00 95.12 87 PRO A N 1
ATOM 663 C CA . PRO A 1 87 ? -3.501 -1.996 -11.331 1.00 95.12 87 PRO A CA 1
ATOM 664 C C . PRO A 1 87 ? -2.012 -2.273 -11.071 1.00 95.12 87 PRO A C 1
ATOM 666 O O . PRO A 1 87 ? -1.341 -1.492 -10.400 1.00 95.12 87 PRO A O 1
ATOM 669 N N . GLY A 1 88 ? -1.476 -3.364 -11.624 1.00 92.69 88 GLY A N 1
ATOM 670 C CA . GLY A 1 88 ? -0.039 -3.667 -11.530 1.00 92.69 88 GLY A CA 1
ATOM 671 C C . GLY A 1 88 ? 0.824 -2.829 -12.484 1.00 92.69 88 GLY A C 1
ATOM 672 O O . GLY A 1 88 ? 1.974 -2.511 -12.181 1.00 92.69 88 GLY A O 1
ATOM 673 N N . ARG A 1 89 ? 0.259 -2.430 -13.631 1.00 93.19 89 ARG A N 1
ATOM 674 C CA . ARG A 1 89 ? 0.931 -1.659 -14.688 1.00 93.19 89 ARG A CA 1
ATOM 675 C C . ARG A 1 89 ? 0.130 -0.400 -15.035 1.00 93.19 89 ARG A C 1
ATOM 677 O O . ARG A 1 89 ? -1.097 -0.392 -14.948 1.00 93.19 89 ARG A O 1
ATOM 684 N N . ALA A 1 90 ? 0.830 0.661 -15.418 1.00 93.00 90 ALA A N 1
ATOM 685 C CA . ALA A 1 90 ? 0.274 1.870 -16.009 1.00 93.00 90 ALA A CA 1
ATOM 686 C C . ALA A 1 90 ? -0.022 1.664 -17.509 1.00 93.00 90 ALA A C 1
ATOM 688 O O . ALA A 1 90 ? 0.297 0.625 -18.088 1.00 93.00 90 ALA A O 1
ATOM 689 N N . LYS A 1 91 ? -0.638 2.666 -18.153 1.00 92.56 91 LYS A N 1
ATOM 690 C CA . LYS A 1 91 ? -1.032 2.604 -19.577 1.00 92.56 91 LYS A CA 1
ATOM 691 C C . LYS A 1 91 ? 0.148 2.414 -20.536 1.00 92.56 91 LYS A C 1
ATOM 693 O O . LYS A 1 91 ? -0.035 1.851 -21.605 1.00 92.56 91 LYS A O 1
ATOM 698 N N . ASP A 1 92 ? 1.330 2.886 -20.156 1.00 93.12 92 ASP A N 1
ATOM 699 C CA . ASP A 1 92 ? 2.579 2.758 -20.916 1.00 93.12 92 ASP A CA 1
ATOM 700 C C . ASP A 1 92 ? 3.313 1.427 -20.653 1.00 93.12 92 ASP A C 1
ATOM 702 O O . ASP A 1 92 ? 4.435 1.239 -21.110 1.00 93.12 92 ASP A O 1
ATOM 706 N N . GLY A 1 93 ? 2.707 0.508 -19.891 1.00 91.75 93 GLY A N 1
ATOM 707 C CA . GLY A 1 93 ? 3.294 -0.784 -19.531 1.00 91.75 93 GLY A CA 1
ATOM 708 C C . GLY A 1 93 ? 4.273 -0.735 -18.355 1.00 91.75 93 GLY A C 1
ATOM 709 O O . GLY A 1 93 ? 4.641 -1.786 -17.833 1.00 91.75 93 GLY A O 1
ATOM 710 N N . SER A 1 94 ? 4.651 0.455 -17.884 1.00 93.44 94 SER A N 1
ATOM 711 C CA . SER A 1 94 ? 5.518 0.612 -16.716 1.00 93.44 94 SER A CA 1
ATOM 712 C C . SER A 1 94 ? 4.780 0.278 -15.407 1.00 93.44 94 SER A C 1
ATOM 714 O O . SER A 1 94 ? 3.548 0.226 -15.392 1.00 93.44 94 SER A O 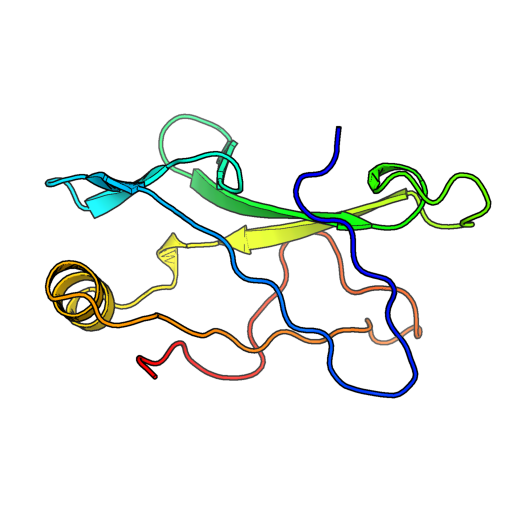1
ATOM 716 N N . PRO A 1 95 ? 5.473 0.062 -14.274 1.00 94.69 95 PRO A N 1
ATOM 717 C CA . PRO A 1 95 ? 4.796 -0.187 -13.003 1.00 94.69 95 PRO A CA 1
ATOM 718 C C . PRO A 1 95 ? 3.890 0.979 -12.593 1.00 94.69 95 PRO A C 1
ATOM 720 O O . PRO A 1 95 ? 4.311 2.144 -12.643 1.00 94.69 95 PRO A O 1
ATOM 723 N N . ALA A 1 96 ? 2.673 0.666 -12.135 1.00 95.75 96 ALA A N 1
ATOM 724 C CA . ALA A 1 96 ? 1.770 1.668 -11.575 1.00 95.75 96 ALA A CA 1
ATOM 725 C C . ALA A 1 96 ? 2.419 2.335 -10.349 1.00 95.75 96 ALA A C 1
ATOM 727 O O . ALA A 1 96 ? 2.935 1.667 -9.452 1.00 95.75 96 ALA A O 1
ATOM 728 N N . CYS A 1 97 ? 2.437 3.667 -10.316 1.00 96.50 97 CYS A N 1
ATOM 729 C CA . CYS A 1 97 ? 3.170 4.425 -9.304 1.00 96.50 97 CYS A CA 1
ATOM 730 C C . CYS A 1 97 ? 2.480 5.750 -8.947 1.00 96.50 97 CYS A C 1
ATOM 732 O O . CYS A 1 97 ? 1.437 6.084 -9.499 1.00 96.50 97 CYS A O 1
ATOM 734 N N . ALA A 1 98 ? 3.096 6.520 -8.043 1.00 95.31 98 ALA A N 1
ATOM 735 C CA . ALA A 1 98 ? 2.518 7.692 -7.383 1.00 95.31 98 ALA A CA 1
ATOM 736 C C . ALA A 1 98 ? 1.303 7.298 -6.527 1.00 95.31 98 ALA A C 1
ATOM 738 O O . ALA A 1 98 ? 1.380 6.302 -5.816 1.00 95.31 98 ALA A O 1
ATOM 739 N N . THR A 1 99 ? 0.223 8.077 -6.528 1.00 96.06 99 THR A N 1
ATOM 740 C CA . THR A 1 99 ? -1.034 7.666 -5.888 1.00 96.06 99 THR A CA 1
ATOM 741 C C . THR A 1 99 ? -1.755 6.689 -6.812 1.00 96.06 99 THR A C 1
ATOM 743 O O . THR A 1 99 ? -2.177 7.080 -7.900 1.00 96.06 99 THR A O 1
ATOM 746 N N . VAL A 1 100 ? -1.890 5.431 -6.393 1.00 96.50 100 VAL A N 1
ATOM 747 C CA . VAL A 1 100 ? -2.502 4.376 -7.211 1.00 96.50 100 VAL A CA 1
ATOM 748 C C . VAL A 1 100 ? -3.956 4.193 -6.797 1.00 96.50 100 VAL A C 1
ATOM 750 O O . VAL A 1 100 ? -4.253 4.000 -5.620 1.00 96.50 100 VAL A O 1
ATOM 753 N N . ARG A 1 101 ? -4.867 4.268 -7.773 1.00 94.75 101 ARG A N 1
ATOM 754 C CA . ARG A 1 101 ? -6.303 4.085 -7.541 1.00 94.75 101 ARG A CA 1
ATOM 755 C C . ARG A 1 101 ? -6.688 2.606 -7.636 1.00 94.75 101 ARG A C 1
ATOM 757 O O . ARG A 1 101 ? -6.225 1.938 -8.563 1.00 94.75 101 ARG A O 1
ATOM 764 N N . PRO A 1 102 ? -7.537 2.106 -6.726 1.00 95.00 102 PRO A N 1
ATOM 765 C CA . PRO A 1 102 ? -8.079 0.757 -6.824 1.00 95.00 102 PRO A CA 1
ATOM 766 C C . PRO A 1 102 ? -8.869 0.526 -8.114 1.00 95.00 102 PRO A C 1
ATOM 768 O O . PRO A 1 102 ? -9.576 1.415 -8.585 1.00 95.00 102 PRO A O 1
ATOM 771 N N . ILE A 1 103 ? -8.775 -0.688 -8.662 1.00 95.81 103 ILE A N 1
ATOM 772 C CA . ILE A 1 103 ? -9.643 -1.167 -9.755 1.00 95.81 103 ILE A CA 1
ATOM 773 C C . ILE A 1 103 ? -10.893 -1.886 -9.235 1.00 95.81 103 ILE A C 1
ATOM 775 O O . ILE A 1 103 ? -11.786 -2.221 -10.009 1.00 95.81 103 ILE A O 1
ATOM 779 N N . ARG A 1 104 ? -10.953 -2.133 -7.924 1.00 94.06 104 ARG A N 1
ATOM 780 C CA . ARG A 1 104 ? -12.119 -2.643 -7.200 1.00 94.06 104 ARG A CA 1
ATOM 781 C C . ARG A 1 104 ? -12.244 -1.897 -5.878 1.00 94.06 104 ARG A C 1
ATOM 783 O O . ARG A 1 104 ? -11.238 -1.437 -5.344 1.00 94.06 104 ARG A O 1
ATOM 790 N N . ALA A 1 105 ? -13.465 -1.786 -5.363 1.00 93.44 105 ALA A N 1
ATOM 791 C CA . ALA A 1 105 ? -13.682 -1.269 -4.018 1.00 93.44 105 ALA A CA 1
ATOM 792 C C . ALA A 1 105 ? -12.993 -2.166 -2.976 1.00 93.44 105 ALA A C 1
ATOM 794 O O . ALA A 1 105 ? -12.809 -3.364 -3.211 1.00 93.44 105 ALA A O 1
ATOM 795 N N . TRP A 1 106 ? -12.629 -1.575 -1.838 1.00 96.94 106 TRP A N 1
ATOM 796 C CA . TRP A 1 106 ? -12.183 -2.328 -0.670 1.00 96.94 106 TRP A CA 1
ATOM 797 C C . TRP A 1 106 ? -13.250 -3.338 -0.242 1.00 96.94 106 TRP A C 1
ATOM 799 O O . TRP A 1 106 ? -14.447 -3.069 -0.366 1.00 96.94 106 TRP A O 1
ATOM 809 N N . ARG A 1 107 ? -12.816 -4.481 0.284 1.00 97.62 107 ARG A N 1
ATOM 810 C CA . ARG A 1 107 ? -13.697 -5.507 0.855 1.00 97.62 107 ARG A CA 1
ATOM 811 C C . ARG A 1 107 ? -13.024 -6.205 2.029 1.00 97.62 107 ARG A C 1
ATOM 813 O O . ARG A 1 107 ? -11.798 -6.250 2.071 1.00 97.62 107 ARG A O 1
ATOM 820 N N . ALA A 1 108 ? -13.817 -6.767 2.931 1.00 97.31 108 ALA A N 1
ATOM 821 C CA . ALA A 1 108 ? -13.336 -7.806 3.835 1.00 97.31 108 ALA A CA 1
ATOM 822 C C . ALA A 1 108 ? -13.255 -9.155 3.094 1.00 97.31 108 ALA A C 1
ATOM 824 O O . ALA A 1 108 ? -14.021 -9.372 2.143 1.00 97.31 108 ALA A O 1
ATOM 825 N N . ILE A 1 109 ? -12.316 -10.019 3.491 1.00 94.38 109 ILE A N 1
ATOM 826 C CA . ILE A 1 109 ? -12.099 -11.363 2.927 1.00 94.38 109 ILE A CA 1
ATOM 827 C C . ILE A 1 109 ? -12.001 -12.434 4.006 1.00 94.38 109 ILE A C 1
ATOM 829 O O . ILE A 1 109 ? -11.456 -12.122 5.085 1.00 94.38 109 ILE A O 1
#

pLDDT: mean 93.25, std 5.21, range [59.66, 97.62]

Mean predicted aligned error: 3.2 Å

Solvent-accessible surface area (backbone atoms only — not comparable to full-atom values): 6851 Å² total; per-residue (Å²): 131,65,81,82,76,81,82,79,66,100,60,91,78,86,79,90,71,73,64,44,72,47,96,91,67,50,73,36,50,89,40,42,47,70,56,79,94,79,49,42,22,42,57,45,58,31,34,37,64,38,69,39,73,88,44,94,43,73,45,41,28,31,39,61,58,81,77,56,55,71,67,56,57,52,43,40,75,76,68,44,45,78,46,74,45,62,60,73,49,39,96,87,68,46,72,43,42,50,79,50,67,62,80,44,76,73,41,75,105